Protein AF-A0A958BQD2-F1 (afdb_monomer_lite)

Structure (mmCIF, N/CA/C/O backbone):
data_AF-A0A958BQD2-F1
#
_entry.id   AF-A0A958BQD2-F1
#
loop_
_atom_site.group_PDB
_atom_site.id
_atom_site.type_symbol
_atom_site.label_atom_id
_atom_site.label_alt_id
_atom_site.label_comp_id
_atom_site.label_asym_id
_atom_site.label_entity_id
_atom_site.label_seq_id
_atom_site.pdbx_PDB_ins_code
_atom_site.Cartn_x
_atom_site.Cartn_y
_atom_site.Cartn_z
_atom_site.occupancy
_atom_site.B_iso_or_equiv
_atom_site.auth_seq_id
_atom_site.auth_comp_id
_atom_site.auth_asym_id
_atom_site.auth_atom_id
_atom_site.pdbx_PDB_model_num
ATOM 1 N N . MET A 1 1 ? -12.021 4.543 12.343 1.00 52.94 1 MET A N 1
ATOM 2 C CA . MET A 1 1 ? -12.104 3.230 13.022 1.00 52.94 1 MET A CA 1
ATOM 3 C C . MET A 1 1 ? -10.849 2.457 12.669 1.00 52.94 1 MET A C 1
ATOM 5 O O . MET A 1 1 ? -10.589 2.296 11.484 1.00 52.94 1 MET A O 1
ATOM 9 N N . THR A 1 2 ? -10.060 2.042 13.657 1.00 62.56 2 THR A N 1
ATOM 10 C CA . THR A 1 2 ? -8.886 1.185 13.434 1.00 62.56 2 THR A CA 1
ATOM 11 C C . THR A 1 2 ? -9.371 -0.217 13.085 1.00 62.56 2 THR A C 1
ATOM 13 O O . THR A 1 2 ? -10.162 -0.788 13.834 1.00 62.56 2 THR A O 1
ATOM 16 N N . LYS A 1 3 ? -8.966 -0.743 11.928 1.00 81.81 3 LYS A N 1
ATOM 17 C CA . LYS A 1 3 ? -9.249 -2.128 11.519 1.00 81.81 3 LYS A CA 1
ATOM 18 C C . LYS A 1 3 ? -8.027 -2.987 11.809 1.00 81.81 3 LYS A C 1
ATOM 20 O O . LYS A 1 3 ? -6.949 -2.437 11.983 1.00 81.81 3 LYS A O 1
ATOM 25 N N . HIS A 1 4 ? -8.181 -4.303 11.851 1.00 91.38 4 HIS A N 1
ATOM 26 C CA . HIS A 1 4 ? -7.037 -5.212 11.869 1.00 91.38 4 HIS A CA 1
ATOM 27 C C . HIS A 1 4 ? -6.951 -5.940 10.532 1.00 91.38 4 HIS A C 1
ATOM 29 O O . HIS A 1 4 ? -7.980 -6.320 9.969 1.00 91.38 4 HIS A O 1
ATOM 35 N N . ASP A 1 5 ? -5.739 -6.077 10.007 1.00 91.56 5 ASP A N 1
ATOM 36 C CA . ASP A 1 5 ? -5.467 -6.905 8.836 1.00 91.56 5 ASP A CA 1
ATOM 37 C C . ASP A 1 5 ? -5.443 -8.407 9.222 1.00 91.56 5 ASP A C 1
ATOM 39 O O . ASP A 1 5 ? -5.513 -8.747 10.410 1.00 91.56 5 ASP A O 1
ATOM 43 N N . PRO A 1 6 ? -5.327 -9.337 8.254 1.00 91.12 6 PRO A N 1
ATOM 44 C CA . PRO A 1 6 ? -5.228 -10.773 8.540 1.00 91.12 6 PRO A CA 1
ATOM 45 C C . PRO A 1 6 ? -4.026 -11.179 9.407 1.00 91.12 6 PRO A C 1
ATOM 47 O O . PRO A 1 6 ? -4.001 -12.287 9.936 1.00 91.12 6 PRO A O 1
ATOM 50 N N . ARG A 1 7 ? -3.029 -10.302 9.559 1.00 92.06 7 ARG A N 1
ATOM 51 C CA . ARG A 1 7 ? -1.837 -10.501 10.394 1.00 92.06 7 ARG A CA 1
ATOM 52 C C . ARG A 1 7 ? -2.037 -9.936 11.807 1.00 92.06 7 ARG A C 1
ATOM 54 O O . ARG A 1 7 ? -1.114 -9.975 12.614 1.00 92.06 7 ARG A O 1
ATOM 61 N N . GLY A 1 8 ? -3.228 -9.420 12.121 1.00 93.19 8 GLY A N 1
ATOM 62 C CA . GLY A 1 8 ? -3.565 -8.817 13.409 1.00 93.19 8 GLY A CA 1
ATOM 63 C C . GLY A 1 8 ? -3.062 -7.381 13.578 1.00 93.19 8 GLY A C 1
ATOM 64 O O . GLY A 1 8 ? -3.209 -6.805 14.657 1.00 93.19 8 GLY A O 1
ATOM 65 N N . MET A 1 9 ? -2.503 -6.764 12.538 1.00 92.31 9 MET A N 1
ATOM 66 C CA . MET A 1 9 ? -1.921 -5.426 12.606 1.00 92.31 9 MET A CA 1
ATOM 67 C C . MET A 1 9 ? -2.981 -4.349 12.421 1.00 92.31 9 MET A C 1
ATOM 69 O O . MET A 1 9 ? -3.870 -4.468 11.580 1.00 92.31 9 MET A O 1
ATOM 73 N N . ALA A 1 10 ? -2.870 -3.269 13.196 1.00 93.50 10 ALA A N 1
ATOM 74 C CA . ALA A 1 10 ? -3.730 -2.104 13.039 1.00 93.50 10 ALA A CA 1
ATOM 75 C C . ALA A 1 10 ? -3.580 -1.502 11.629 1.00 93.50 10 ALA A C 1
ATOM 77 O O . ALA A 1 10 ? -2.477 -1.183 11.186 1.00 93.50 10 ALA A O 1
ATOM 78 N N . LEU A 1 11 ? -4.705 -1.311 10.946 1.00 93.94 11 LEU A N 1
ATOM 79 C CA . LEU A 1 11 ? -4.813 -0.809 9.587 1.00 93.94 11 LEU A CA 1
ATOM 80 C C . LEU A 1 11 ? -5.736 0.413 9.546 1.00 93.94 11 LEU A C 1
ATOM 82 O O . LEU A 1 11 ? -6.916 0.355 9.914 1.00 93.94 11 LEU A O 1
ATOM 86 N N . THR A 1 12 ? -5.190 1.519 9.045 1.00 95.00 12 THR A N 1
ATOM 87 C CA . THR A 1 12 ? -5.931 2.752 8.758 1.00 95.00 12 THR A CA 1
ATOM 88 C C . THR A 1 12 ? -6.430 2.710 7.318 1.00 95.00 12 THR A C 1
ATOM 90 O O . THR A 1 12 ? -5.625 2.789 6.393 1.00 95.00 12 THR A O 1
ATOM 93 N N . ALA A 1 13 ? -7.746 2.584 7.140 1.00 94.75 13 ALA A N 1
ATOM 94 C CA . ALA A 1 13 ? -8.415 2.602 5.840 1.00 94.75 13 ALA A CA 1
ATOM 95 C C . ALA A 1 13 ? -9.861 3.104 5.981 1.00 94.75 13 ALA A C 1
ATOM 97 O O . ALA A 1 13 ? -10.538 2.788 6.966 1.00 94.75 13 ALA A O 1
ATOM 98 N N . ALA A 1 14 ? -10.369 3.812 4.973 1.00 92.88 14 ALA A N 1
ATOM 99 C CA . ALA A 1 14 ? -11.731 4.346 4.944 1.00 92.88 14 ALA A CA 1
ATOM 100 C C . ALA A 1 14 ? -12.819 3.252 4.919 1.00 92.88 14 ALA A C 1
ATOM 102 O O . ALA A 1 14 ? -13.924 3.457 5.416 1.00 92.88 14 ALA A O 1
ATOM 103 N N . GLY A 1 15 ? -12.524 2.062 4.377 1.00 92.38 15 GLY A N 1
ATOM 104 C CA . GLY A 1 15 ? -13.536 1.046 4.064 1.00 92.38 15 GLY A CA 1
ATOM 105 C C . GLY A 1 15 ? -12.991 -0.379 3.983 1.00 92.38 15 GLY A C 1
ATOM 106 O O . GLY A 1 15 ? -11.793 -0.605 4.126 1.00 92.38 15 GLY A O 1
ATOM 107 N N . THR A 1 16 ? -13.883 -1.369 3.876 1.00 93.69 16 THR A N 1
ATOM 108 C CA . THR A 1 16 ? -13.495 -2.777 3.651 1.00 93.69 16 THR A CA 1
ATOM 109 C C . THR A 1 16 ? -12.980 -2.984 2.231 1.00 93.69 16 THR A C 1
ATOM 111 O O . THR A 1 16 ? -12.057 -3.763 2.049 1.00 93.69 16 THR A O 1
ATOM 114 N N . ALA A 1 17 ? -13.499 -2.232 1.254 1.00 96.31 17 ALA A N 1
ATOM 115 C CA . ALA A 1 17 ? -13.003 -2.234 -0.122 1.00 96.31 17 ALA A CA 1
ATOM 116 C C . ALA A 1 17 ? -11.532 -1.786 -0.211 1.00 96.31 17 ALA A C 1
ATOM 118 O O . ALA A 1 17 ? -10.705 -2.521 -0.739 1.00 96.31 17 ALA A O 1
ATOM 119 N N . ALA A 1 18 ? -11.182 -0.640 0.392 1.00 96.69 18 ALA A N 1
ATOM 120 C CA . ALA A 1 18 ? -9.794 -0.167 0.458 1.00 96.69 18 ALA A CA 1
ATOM 121 C C . ALA A 1 18 ? -8.872 -1.174 1.172 1.00 96.69 18 ALA A C 1
ATOM 123 O O . ALA A 1 18 ? -7.801 -1.501 0.668 1.00 96.69 18 ALA A O 1
ATOM 124 N N . ALA A 1 19 ? -9.315 -1.723 2.311 1.00 96.38 19 ALA A N 1
ATOM 125 C CA . ALA A 1 1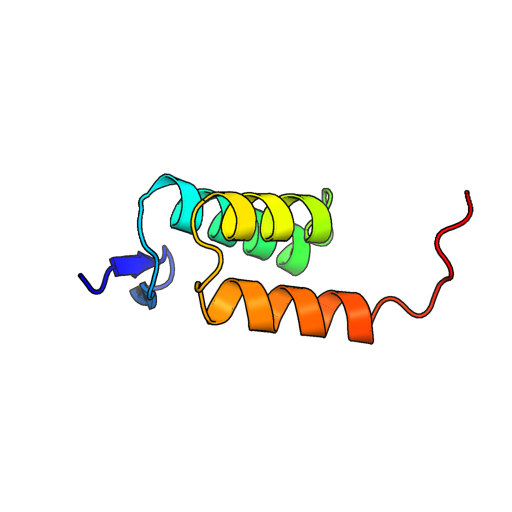9 ? -8.554 -2.733 3.046 1.00 96.38 19 ALA A CA 1
ATOM 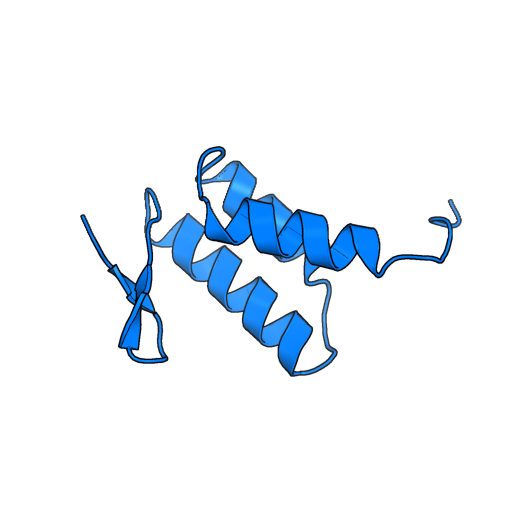126 C C . ALA A 1 19 ? -8.364 -4.037 2.246 1.00 96.38 19 ALA A C 1
ATOM 128 O O . ALA A 1 19 ? -7.274 -4.598 2.259 1.00 96.38 19 ALA A O 1
ATOM 129 N N . GLY A 1 20 ? -9.390 -4.501 1.527 1.00 96.69 20 GLY A N 1
ATOM 130 C CA . GLY A 1 20 ? -9.324 -5.709 0.702 1.00 96.69 20 GLY A CA 1
ATOM 131 C C . GLY A 1 20 ? -8.427 -5.550 -0.526 1.00 96.69 20 GLY A C 1
ATOM 132 O O . GLY A 1 20 ? -7.645 -6.448 -0.835 1.00 96.69 20 GLY A O 1
ATOM 133 N N . ALA A 1 21 ? -8.481 -4.394 -1.193 1.00 97.94 21 ALA A N 1
ATOM 134 C CA . ALA A 1 21 ? -7.575 -4.077 -2.296 1.00 97.94 21 ALA A CA 1
ATOM 135 C C . ALA A 1 21 ? -6.118 -3.973 -1.815 1.00 97.94 21 ALA A C 1
ATOM 137 O O . ALA A 1 21 ? -5.217 -4.526 -2.443 1.00 97.94 21 ALA A O 1
ATOM 138 N N . TYR A 1 22 ? -5.889 -3.346 -0.655 1.00 97.88 22 TYR A N 1
ATOM 139 C CA . TYR A 1 22 ? -4.564 -3.289 -0.040 1.00 97.88 22 TYR A CA 1
ATOM 140 C C . TYR A 1 22 ? -4.040 -4.680 0.349 1.00 97.88 22 TYR A C 1
ATOM 142 O O . TYR A 1 22 ? -2.884 -4.994 0.074 1.00 97.88 22 TYR A O 1
ATOM 150 N N . GLU A 1 23 ? -4.882 -5.547 0.921 1.00 97.38 23 GLU A N 1
ATOM 151 C CA . GLU A 1 23 ? -4.488 -6.932 1.209 1.00 97.38 23 GLU A CA 1
ATOM 152 C C . GLU A 1 23 ? -4.161 -7.697 -0.075 1.00 97.38 23 GLU A C 1
ATOM 154 O O . GLU A 1 23 ? -3.171 -8.420 -0.114 1.00 97.38 23 GLU A O 1
ATOM 159 N N . THR A 1 24 ? -4.933 -7.500 -1.146 1.00 97.81 24 THR A N 1
ATOM 160 C CA . THR A 1 24 ? -4.632 -8.101 -2.455 1.00 97.81 24 THR A CA 1
ATOM 161 C C . THR A 1 24 ? -3.254 -7.664 -2.952 1.00 97.81 24 THR A C 1
ATOM 163 O O . THR A 1 24 ? -2.456 -8.514 -3.333 1.00 97.81 24 THR A O 1
ATOM 166 N N . ALA A 1 25 ? -2.926 -6.370 -2.849 1.00 98.00 25 ALA A N 1
ATOM 167 C CA . ALA A 1 25 ? -1.610 -5.851 -3.220 1.00 98.00 25 ALA A CA 1
ATOM 168 C C . ALA A 1 25 ? -0.474 -6.480 -2.394 1.00 98.00 25 ALA A C 1
ATOM 170 O O . ALA A 1 25 ? 0.559 -6.852 -2.948 1.00 98.00 25 ALA A O 1
ATOM 171 N N . LEU A 1 26 ? -0.663 -6.642 -1.078 1.00 97.19 26 LEU A N 1
ATOM 172 C CA . LEU A 1 26 ? 0.308 -7.324 -0.218 1.00 97.19 26 LEU A CA 1
ATOM 173 C C . LEU A 1 26 ? 0.478 -8.795 -0.597 1.00 97.19 26 LEU A C 1
ATOM 175 O O . LEU A 1 26 ? 1.601 -9.289 -0.636 1.00 97.19 26 LEU A O 1
ATOM 179 N N . GLN A 1 27 ? -0.618 -9.501 -0.867 1.00 97.19 27 GLN A N 1
ATOM 180 C CA . GLN A 1 27 ? -0.583 -10.906 -1.265 1.00 97.19 27 GLN A CA 1
ATOM 181 C C . GLN A 1 27 ? 0.136 -11.087 -2.602 1.00 97.19 27 GLN A C 1
ATOM 183 O O . GLN A 1 27 ? 0.974 -11.977 -2.717 1.00 97.19 27 GLN A O 1
ATOM 188 N N . ASP A 1 28 ? -0.157 -10.236 -3.578 1.00 97.06 28 ASP A N 1
ATOM 189 C CA . ASP A 1 28 ? 0.484 -10.240 -4.890 1.00 97.06 28 ASP A CA 1
ATOM 190 C C . ASP A 1 28 ? 1.988 -9.953 -4.773 1.00 97.06 28 ASP A C 1
ATOM 192 O O . ASP A 1 28 ? 2.807 -10.719 -5.284 1.00 97.06 28 ASP A O 1
ATOM 196 N N . TYR A 1 29 ? 2.367 -8.932 -3.997 1.00 96.25 29 TYR A N 1
ATOM 197 C CA . TYR A 1 29 ? 3.769 -8.583 -3.760 1.00 96.25 29 TYR A CA 1
ATOM 198 C C . TYR A 1 29 ? 4.544 -9.690 -3.026 1.00 96.25 29 TYR A C 1
ATOM 200 O O . TYR A 1 29 ? 5.598 -10.118 -3.490 1.00 96.25 29 TYR A O 1
ATOM 208 N N . LEU A 1 30 ? 4.025 -10.186 -1.898 1.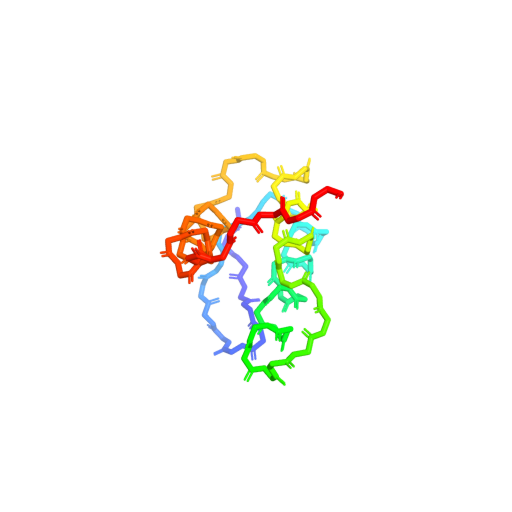00 95.44 30 LEU A N 1
ATOM 209 C CA . LEU A 1 30 ? 4.720 -11.174 -1.061 1.00 95.44 30 LEU A CA 1
ATOM 210 C C . LEU A 1 30 ? 4.853 -12.549 -1.729 1.00 95.44 30 LEU A C 1
ATOM 212 O O . LEU A 1 30 ? 5.777 -13.291 -1.406 1.00 95.44 30 LEU A O 1
ATOM 216 N N . HIS A 1 31 ? 3.942 -12.894 -2.642 1.00 96.62 31 HIS A N 1
ATOM 217 C CA . HIS A 1 31 ? 3.966 -14.167 -3.369 1.00 96.62 31 HIS A CA 1
ATOM 218 C C . HIS A 1 31 ? 4.503 -14.037 -4.799 1.00 96.62 31 HIS A C 1
ATOM 220 O O . HIS A 1 31 ? 4.440 -15.013 -5.544 1.00 96.62 31 HIS A O 1
ATOM 226 N N . TYR A 1 32 ? 5.015 -12.862 -5.186 1.00 93.56 32 TYR A N 1
ATOM 227 C CA . TYR A 1 32 ? 5.544 -12.587 -6.527 1.00 93.56 32 TYR A CA 1
ATOM 228 C C . TYR A 1 32 ? 4.571 -12.969 -7.656 1.00 93.56 32 TYR A C 1
ATOM 230 O O . TYR A 1 32 ? 4.952 -13.595 -8.645 1.00 93.56 32 TYR A O 1
ATOM 238 N N . ARG A 1 33 ? 3.290 -12.618 -7.501 1.00 94.88 33 ARG A N 1
ATOM 239 C CA . ARG A 1 33 ? 2.222 -12.939 -8.460 1.00 94.88 33 ARG A CA 1
ATOM 240 C C . ARG A 1 33 ? 1.345 -11.726 -8.748 1.00 94.88 33 ARG A C 1
ATOM 242 O O . ARG A 1 33 ? 1.282 -10.811 -7.940 1.00 94.88 33 ARG A O 1
ATOM 249 N N . GLY A 1 34 ? 0.600 -11.771 -9.851 1.00 94.06 34 GLY A N 1
ATOM 250 C CA . GLY A 1 34 ? -0.396 -10.745 -10.174 1.00 94.06 34 GLY A CA 1
ATOM 251 C C . GLY A 1 34 ? 0.217 -9.386 -10.523 1.00 94.06 34 GLY A C 1
ATOM 252 O O . GLY A 1 34 ? 1.313 -9.321 -11.075 1.00 94.06 34 GLY A O 1
ATOM 253 N N . ASP A 1 35 ? -0.518 -8.315 -10.216 1.00 95.31 35 ASP A N 1
ATOM 254 C CA . ASP A 1 35 ? -0.091 -6.926 -10.420 1.00 95.31 35 ASP A CA 1
ATOM 255 C C . ASP A 1 35 ? -0.316 -6.133 -9.118 1.00 95.31 35 ASP A C 1
ATOM 257 O O . ASP A 1 35 ? -1.378 -5.526 -8.917 1.00 95.31 35 ASP A O 1
ATOM 261 N N . PRO A 1 36 ? 0.673 -6.129 -8.202 1.00 96.75 36 PRO A N 1
ATOM 262 C CA . PRO A 1 36 ? 0.536 -5.442 -6.924 1.00 96.75 36 PRO A CA 1
ATOM 263 C C . PRO A 1 36 ? 0.396 -3.921 -7.085 1.00 96.75 36 PRO A C 1
ATOM 265 O O . PRO A 1 36 ? -0.191 -3.271 -6.217 1.00 96.75 36 PRO A O 1
ATOM 268 N N . LEU A 1 37 ? 0.887 -3.338 -8.189 1.00 96.38 37 LEU A N 1
ATOM 269 C CA . LEU A 1 37 ? 0.735 -1.910 -8.458 1.00 96.38 37 LEU A CA 1
ATOM 270 C C . LEU A 1 37 ? -0.710 -1.589 -8.862 1.00 96.38 37 LEU A C 1
ATOM 272 O O . LEU A 1 37 ? -1.294 -0.650 -8.328 1.00 96.38 37 LEU A O 1
ATOM 276 N N . ALA A 1 38 ? -1.334 -2.385 -9.732 1.00 97.50 38 ALA A N 1
ATOM 277 C CA . ALA A 1 38 ? -2.751 -2.210 -10.055 1.00 97.50 38 ALA A CA 1
ATOM 278 C C . ALA A 1 38 ? -3.648 -2.376 -8.814 1.00 97.50 38 ALA A C 1
ATOM 280 O O . ALA A 1 38 ? -4.566 -1.582 -8.596 1.00 97.50 38 ALA A O 1
ATOM 281 N N . ALA A 1 39 ? -3.354 -3.360 -7.958 1.00 98.12 39 ALA A N 1
ATOM 282 C CA . ALA A 1 39 ? -4.098 -3.572 -6.718 1.00 98.12 39 ALA A CA 1
ATOM 283 C C . ALA A 1 39 ? -3.945 -2.401 -5.723 1.00 98.12 39 ALA A C 1
ATOM 285 O O . ALA A 1 39 ? -4.929 -1.985 -5.103 1.00 98.12 39 ALA A O 1
ATOM 286 N N . VAL A 1 40 ? -2.745 -1.816 -5.590 1.00 98.12 40 VAL A N 1
ATOM 287 C CA . VAL A 1 40 ? -2.540 -0.656 -4.704 1.00 98.12 40 VAL A CA 1
ATOM 288 C C . VAL A 1 40 ? -3.219 0.609 -5.241 1.00 98.12 40 VAL A C 1
ATOM 290 O O . VAL A 1 40 ? -3.745 1.399 -4.457 1.00 98.12 40 VAL A O 1
ATOM 293 N N . GLU A 1 41 ? -3.277 0.790 -6.564 1.00 98.25 41 GLU A N 1
ATOM 294 C CA . GLU A 1 41 ? -4.041 1.878 -7.191 1.00 98.25 41 GLU A CA 1
ATOM 295 C C . GLU A 1 41 ? -5.545 1.724 -6.934 1.00 98.25 41 GLU A C 1
ATOM 297 O O . GLU A 1 41 ? -6.218 2.706 -6.625 1.00 98.25 41 GLU A O 1
ATOM 302 N N . ALA A 1 42 ? -6.074 0.495 -6.963 1.00 98.44 42 ALA A N 1
ATOM 303 C CA . ALA A 1 42 ? -7.463 0.230 -6.589 1.00 98.44 42 ALA A CA 1
ATOM 304 C C . ALA A 1 42 ? -7.742 0.574 -5.112 1.00 98.44 42 ALA A C 1
ATOM 306 O O . ALA A 1 42 ? -8.779 1.161 -4.795 1.00 98.44 42 ALA A O 1
ATOM 307 N N . ALA A 1 43 ? -6.804 0.280 -4.203 1.00 98.25 43 ALA A N 1
ATOM 308 C CA . ALA A 1 43 ? -6.922 0.689 -2.802 1.00 98.25 43 ALA A CA 1
ATOM 309 C C . ALA A 1 43 ? -6.978 2.220 -2.661 1.00 98.25 43 ALA A C 1
ATOM 311 O O . ALA A 1 43 ? -7.839 2.738 -1.949 1.00 98.25 43 ALA A O 1
ATOM 312 N N . LEU A 1 44 ? -6.118 2.941 -3.387 1.00 98.44 44 LEU A N 1
ATOM 313 C CA . LEU A 1 44 ? -6.080 4.408 -3.395 1.00 98.44 44 LEU A CA 1
ATOM 314 C C . LEU A 1 44 ? -7.292 5.045 -4.087 1.00 98.44 44 LEU A C 1
ATOM 316 O O . LEU A 1 44 ? -7.676 6.153 -3.725 1.00 98.44 44 LEU A O 1
ATOM 320 N N . ALA A 1 45 ? -7.930 4.362 -5.038 1.00 98.44 45 ALA A N 1
ATOM 321 C CA . ALA A 1 45 ? -9.191 4.816 -5.622 1.00 98.44 45 ALA A CA 1
ATOM 322 C C . ALA A 1 45 ? -10.339 4.789 -4.596 1.00 98.44 45 ALA A C 1
ATOM 324 O O . ALA A 1 45 ? -11.206 5.662 -4.612 1.00 98.44 45 ALA A O 1
ATOM 325 N N . HIS A 1 46 ? -10.336 3.813 -3.682 1.00 98.00 46 HIS A N 1
ATOM 326 C CA . HIS A 1 46 ? -11.302 3.735 -2.583 1.00 98.00 46 HIS A CA 1
ATOM 327 C C . HIS A 1 46 ? -10.950 4.635 -1.392 1.00 98.00 46 HIS A C 1
ATOM 329 O O . HIS A 1 46 ? -11.851 5.118 -0.708 1.00 98.00 46 HIS A O 1
ATOM 335 N N . ASP A 1 47 ? -9.661 4.835 -1.119 1.00 97.81 47 ASP A N 1
ATOM 336 C CA . ASP A 1 47 ? -9.163 5.692 -0.044 1.00 97.81 4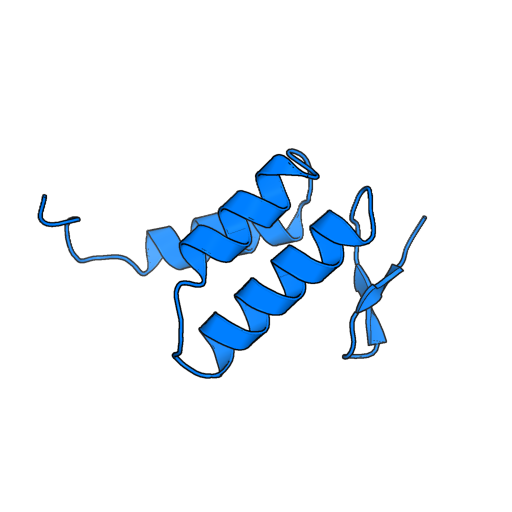7 ASP A CA 1
ATOM 337 C C . ASP A 1 47 ? -7.872 6.419 -0.473 1.00 97.81 47 ASP A C 1
ATOM 339 O O . ASP A 1 47 ? -6.762 5.928 -0.236 1.00 97.81 47 ASP A O 1
ATOM 343 N N . PRO A 1 48 ? -7.991 7.620 -1.074 1.00 97.94 48 PRO A N 1
ATOM 344 C CA . PRO A 1 48 ? -6.839 8.380 -1.572 1.00 97.94 48 PRO A CA 1
ATOM 345 C C . PRO A 1 48 ? -5.830 8.787 -0.489 1.00 97.94 48 PRO A C 1
ATOM 347 O O . PRO A 1 48 ? -4.667 9.093 -0.788 1.00 97.94 48 PRO A O 1
ATOM 350 N N . ALA A 1 49 ? -6.275 8.815 0.770 1.00 96.62 49 ALA A N 1
ATOM 351 C CA . ALA A 1 49 ? -5.481 9.202 1.926 1.00 96.62 49 ALA A CA 1
ATOM 352 C C . ALA A 1 49 ? -4.880 7.998 2.669 1.00 96.62 49 ALA A C 1
ATOM 354 O O . ALA A 1 49 ? -4.149 8.209 3.638 1.00 96.62 49 ALA A O 1
ATOM 355 N N . MET A 1 50 ? -5.137 6.759 2.223 1.00 97.12 50 MET A N 1
ATOM 356 C CA . MET A 1 50 ? -4.691 5.542 2.902 1.00 97.12 50 MET A CA 1
ATOM 357 C C . MET A 1 50 ? -3.159 5.512 3.046 1.00 97.12 50 MET A C 1
ATOM 359 O O . MET A 1 50 ? -2.453 5.308 2.050 1.00 97.12 50 MET A O 1
ATOM 363 N N . PRO A 1 51 ? -2.606 5.658 4.268 1.00 96.50 51 PRO A N 1
ATOM 364 C CA . PRO A 1 51 ? -1.167 5.850 4.437 1.00 96.50 51 PRO A CA 1
ATOM 365 C C . PRO A 1 51 ? -0.350 4.665 3.914 1.00 96.50 51 PRO A C 1
ATOM 367 O O . PRO A 1 51 ? 0.610 4.848 3.170 1.00 96.50 51 PRO A O 1
ATOM 370 N N . MET A 1 52 ? -0.767 3.441 4.247 1.00 96.50 52 MET A N 1
ATOM 371 C CA . MET A 1 52 ? -0.040 2.227 3.866 1.00 96.50 52 MET A CA 1
ATOM 372 C C . MET A 1 52 ? -0.104 1.926 2.367 1.00 96.50 52 MET A C 1
ATOM 374 O O . MET A 1 52 ? 0.896 1.493 1.800 1.00 96.50 52 MET A O 1
ATOM 378 N N . ALA A 1 53 ? -1.213 2.242 1.691 1.00 97.88 53 ALA A N 1
ATOM 379 C CA . ALA A 1 53 ? -1.293 2.106 0.238 1.00 97.88 53 ALA A CA 1
ATOM 380 C C . ALA A 1 53 ? -0.346 3.091 -0.475 1.00 97.88 53 ALA A C 1
ATOM 382 O O . ALA A 1 53 ? 0.329 2.717 -1.431 1.00 97.88 53 ALA A O 1
ATOM 383 N N . ARG A 1 54 ? -0.212 4.330 0.027 1.00 98.19 54 ARG A N 1
ATOM 384 C CA . ARG A 1 54 ? 0.751 5.310 -0.514 1.00 98.19 54 ARG A CA 1
ATOM 385 C C . ARG A 1 54 ? 2.199 4.857 -0.326 1.00 98.19 54 ARG A C 1
ATOM 387 O O . ARG A 1 54 ? 2.993 4.986 -1.255 1.00 98.19 54 ARG A O 1
ATOM 394 N N . VAL A 1 55 ? 2.529 4.321 0.852 1.00 97.88 55 VAL A N 1
ATOM 395 C CA . VAL A 1 55 ? 3.870 3.790 1.148 1.00 97.88 55 VAL A CA 1
ATOM 396 C C . VAL A 1 55 ? 4.194 2.606 0.240 1.00 97.88 55 VAL A C 1
ATOM 398 O O . VAL A 1 55 ? 5.245 2.611 -0.397 1.00 97.88 55 VAL A O 1
ATOM 401 N N . LEU A 1 56 ? 3.283 1.636 0.117 1.00 97.62 56 LEU A N 1
ATOM 402 C CA . LEU A 1 56 ? 3.486 0.476 -0.750 1.00 97.62 56 LEU A CA 1
ATOM 403 C C . LEU A 1 56 ? 3.634 0.887 -2.221 1.00 97.62 56 LEU A C 1
ATOM 405 O O . LEU A 1 56 ? 4.555 0.426 -2.886 1.00 97.62 56 LEU A O 1
ATOM 409 N N . LYS A 1 57 ? 2.801 1.809 -2.721 1.00 97.81 57 LYS A N 1
ATOM 410 C CA . LYS A 1 57 ? 2.925 2.342 -4.087 1.00 97.81 57 LYS A CA 1
ATOM 411 C C . LYS A 1 57 ? 4.293 2.973 -4.334 1.00 97.81 57 LYS A C 1
ATOM 413 O O . LYS A 1 57 ? 4.932 2.672 -5.337 1.00 97.81 57 LYS A O 1
ATOM 418 N N . ALA A 1 58 ? 4.744 3.840 -3.426 1.00 97.19 58 ALA A N 1
ATOM 419 C CA . ALA A 1 58 ? 6.051 4.479 -3.539 1.00 97.19 58 ALA A CA 1
ATOM 420 C C . ALA A 1 58 ? 7.184 3.445 -3.535 1.00 97.19 58 ALA A C 1
ATOM 422 O O . ALA A 1 58 ? 8.103 3.548 -4.338 1.00 97.19 58 ALA A O 1
ATOM 423 N N . TYR A 1 59 ? 7.089 2.429 -2.676 1.00 96.81 59 TYR A N 1
ATOM 424 C CA . TYR A 1 59 ? 8.059 1.341 -2.606 1.00 96.81 59 TYR A CA 1
ATOM 425 C C . TYR A 1 59 ? 8.113 0.516 -3.902 1.00 96.81 59 TYR A C 1
ATOM 427 O O . TYR A 1 59 ? 9.195 0.305 -4.441 1.00 96.81 59 TYR A O 1
ATOM 435 N N . LEU A 1 60 ? 6.961 0.114 -4.448 1.00 94.75 60 LEU A N 1
ATOM 436 C CA . LEU A 1 60 ? 6.892 -0.622 -5.715 1.00 94.75 60 LEU A CA 1
ATOM 437 C C . LEU A 1 60 ? 7.486 0.189 -6.874 1.00 94.75 60 LEU A C 1
ATOM 439 O O . LEU A 1 60 ? 8.265 -0.345 -7.655 1.00 94.75 60 LEU A O 1
ATOM 443 N N . LEU A 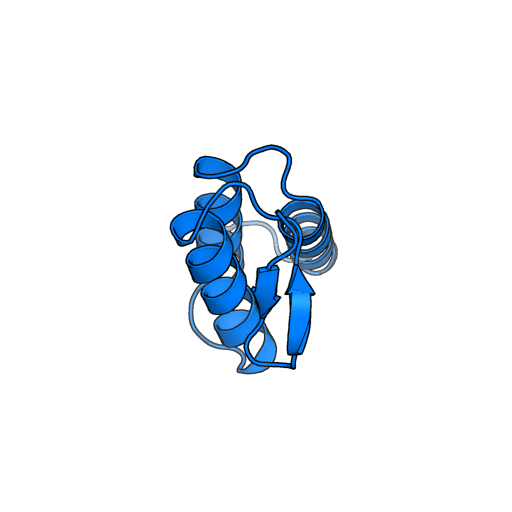1 61 ? 7.161 1.482 -6.965 1.00 93.62 61 LEU A N 1
ATOM 444 C CA . LEU A 1 61 ? 7.691 2.362 -8.012 1.00 93.62 61 LEU A CA 1
ATOM 445 C C . LEU A 1 61 ? 9.185 2.659 -7.843 1.00 93.62 61 LEU A C 1
ATOM 447 O O . LEU A 1 61 ? 9.879 2.825 -8.837 1.00 93.62 61 LEU A O 1
ATOM 451 N N . LEU A 1 62 ? 9.689 2.710 -6.607 1.00 93.38 62 LEU A N 1
ATOM 452 C CA . LEU A 1 62 ? 11.120 2.852 -6.338 1.00 93.38 62 LEU A CA 1
ATOM 453 C C . LEU A 1 62 ? 11.910 1.624 -6.817 1.00 93.38 62 LEU A C 1
ATOM 455 O O . LEU A 1 62 ? 13.040 1.767 -7.277 1.00 93.38 62 LEU A O 1
ATOM 459 N N . LEU A 1 63 ? 11.324 0.430 -6.695 1.00 90.25 63 LEU A N 1
ATOM 460 C CA . LEU A 1 63 ? 11.926 -0.823 -7.156 1.00 90.25 63 LEU A CA 1
ATOM 461 C C . LEU A 1 63 ? 11.719 -1.088 -8.649 1.00 90.25 63 LEU A C 1
ATOM 463 O O . LEU A 1 63 ? 12.486 -1.850 -9.236 1.00 90.25 63 LEU A O 1
ATOM 467 N N . ALA A 1 64 ? 10.706 -0.476 -9.262 1.00 85.06 64 ALA A N 1
ATOM 468 C CA . ALA A 1 64 ? 10.469 -0.544 -10.695 1.00 85.06 64 ALA A CA 1
ATOM 469 C C . ALA A 1 64 ? 11.547 0.269 -11.431 1.00 85.06 64 ALA A C 1
ATOM 471 O O . ALA A 1 64 ? 11.389 1.455 -11.709 1.00 85.06 64 ALA A O 1
ATOM 472 N N . THR A 1 65 ? 12.679 -0.371 -11.713 1.00 78.81 65 THR A N 1
ATOM 473 C CA . THR A 1 65 ? 13.803 0.230 -12.451 1.00 78.81 65 THR A CA 1
ATOM 474 C C . THR A 1 65 ? 13.663 0.076 -13.961 1.00 78.81 65 THR A C 1
ATOM 476 O O . THR A 1 65 ? 14.341 0.758 -14.729 1.00 78.81 65 THR A O 1
ATOM 479 N N . GLU A 1 66 ? 12.766 -0.800 -14.398 1.00 69.44 66 GLU A N 1
ATOM 480 C CA . GLU A 1 66 ? 12.461 -1.036 -15.796 1.00 69.44 66 GLU A CA 1
ATOM 481 C C . GLU A 1 66 ? 11.410 -0.045 -16.301 1.00 69.44 66 GLU A C 1
ATOM 483 O O . GLU A 1 66 ? 10.324 0.117 -15.737 1.00 69.44 66 GLU A O 1
ATOM 488 N N . ALA A 1 67 ? 11.763 0.662 -17.378 1.00 65.62 67 ALA A N 1
ATOM 489 C CA . ALA A 1 67 ? 10.844 1.559 -18.054 1.00 65.62 67 ALA A CA 1
ATOM 490 C C . ALA A 1 67 ? 9.628 0.755 -18.522 1.00 65.62 67 ALA A C 1
ATOM 492 O O . ALA A 1 67 ? 9.784 -0.302 -19.138 1.00 65.62 67 ALA A O 1
ATOM 493 N N . ARG A 1 68 ? 8.420 1.271 -18.261 1.00 62.09 68 ARG A N 1
ATOM 494 C CA . ARG A 1 68 ? 7.197 0.702 -18.829 1.00 62.09 68 ARG A CA 1
ATOM 495 C C . ARG A 1 68 ? 7.328 0.756 -20.348 1.00 62.09 68 ARG A C 1
ATOM 497 O O . ARG A 1 68 ? 7.207 1.823 -20.943 1.00 62.09 68 ARG A O 1
ATOM 504 N N . THR A 1 69 ? 7.634 -0.383 -20.953 1.00 57.12 69 THR A N 1
ATOM 505 C CA . THR A 1 69 ? 7.624 -0.537 -22.401 1.00 57.12 69 THR A CA 1
ATOM 506 C C . THR A 1 69 ? 6.164 -0.441 -22.828 1.00 57.12 69 THR A C 1
ATOM 508 O O . THR A 1 69 ? 5.326 -1.220 -22.373 1.00 57.12 69 THR A O 1
ATOM 511 N N . MET A 1 70 ? 5.857 0.629 -23.566 1.00 45.09 70 MET A N 1
ATOM 512 C CA . MET A 1 70 ? 4.548 0.866 -24.177 1.00 45.09 70 MET A CA 1
ATOM 513 C C . MET A 1 70 ? 4.343 -0.047 -25.379 1.00 45.09 70 MET A C 1
ATOM 515 O O . MET A 1 70 ? 5.346 -0.319 -26.077 1.00 45.09 70 MET A O 1
#

Secondary structure (DSSP, 8-state):
--EE-TTS-EE--SSHHHHHHHHHHHHHHHTT-S-HHHHHHHHHHH-TT-HHHHHHHHHHHHH--S----

pLDDT: mean 91.65, std 11.61, range [45.09, 98.44]

Sequence (70 aa):
MTKHDPRGMALTAAGTAAAGAYETALQDYLHYRGDPLAAVEAALAHDPAMPMARVLKAYLLLLATEARTM

Radius of gyration: 12.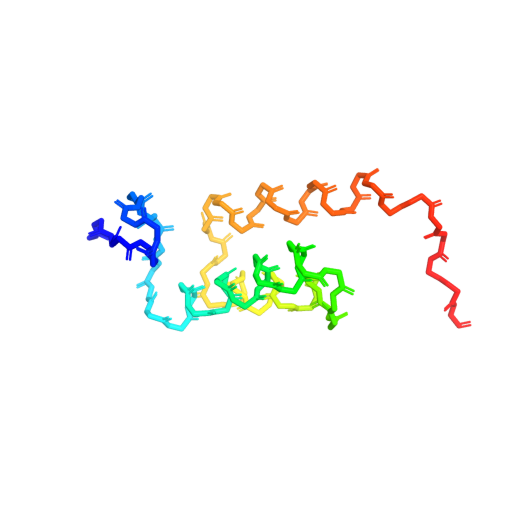15 Å; chains: 1; bounding box: 27×23×38 Å

Foldseek 3Di:
DFDAAPVRDTFDAPDPQLNVLQVVLVVCVVVVHDDSLVSLVSSCVRPVPGPVSVVSNVVVVVPCPDDPDD